Protein AF-A0A662ETP3-F1 (afdb_monomer_lite)

Foldseek 3Di:
DDDDDDPPDDPDDDDDDDDDDDDDPDPCPDPKDKDKDKDWDDDPFKIWIKIWIAMPVGTAKIKIWIWGDDDQWIKTKMWMAGVVVRWTAKMKMWIWGHDVQKIWIKIKMWGTQPPPVGIFIKIKIKIWGAPPNNPDIDIDIDIDGGD

Sequence (147 aa):
MLGGFALAAGPFSGSWEMEIGLSPQQTKPFSAFSSTLNAGFTLSFLTLTSSSDFIIDGWLWQEFGLCATIGFISFDGVMLFEPQSGSFLYTQGILTLDFNPFVVRWYAAMTGSDSPYGLNYGHVLDLYGEIGGGAFTFESQTFFGAD

Secondary structure (DSSP, 8-state):
------------------------SSSS--S--EEEEEEEEEETTEEEEEEEEEETTEEEEEEEEEEEEETTEEEEEEEEEETTTTEEEEEEEEEEEEETTEEEEEEEEEE-TTSTT-S-EEEEEEEEEEETTTTEEEEEEEEE---

Structure (mmCIF, N/CA/C/O backbone):
data_AF-A0A662ETP3-F1
#
_entry.id   AF-A0A662ETP3-F1
#
loop_
_atom_site.group_PDB
_atom_site.id
_atom_site.type_symbol
_atom_site.label_atom_id
_atom_site.label_alt_id
_atom_site.label_comp_id
_atom_site.label_asym_id
_atom_site.label_entity_id
_atom_site.label_seq_id
_atom_site.pdbx_PDB_ins_code
_atom_site.Cartn_x
_atom_site.Cartn_y
_atom_site.Cartn_z
_atom_site.occupancy
_atom_site.B_iso_or_equiv
_atom_site.auth_seq_id
_atom_site.auth_comp_id
_atom_site.auth_asym_id
_atom_site.auth_atom_id
_atom_site.pdbx_PDB_model_num
ATOM 1 N N . MET A 1 1 ? -26.053 23.374 10.949 1.00 33.56 1 MET A N 1
ATOM 2 C CA . MET A 1 1 ? -25.202 24.197 10.064 1.00 33.56 1 MET A CA 1
ATOM 3 C C . MET A 1 1 ? -24.547 23.227 9.089 1.00 33.56 1 MET A C 1
ATOM 5 O O . MET A 1 1 ? -23.716 22.439 9.512 1.00 33.56 1 MET A O 1
ATOM 9 N N . LEU A 1 2 ? -25.050 23.150 7.855 1.00 38.91 2 LEU A N 1
ATOM 10 C CA . LEU A 1 2 ? -24.555 22.238 6.817 1.00 38.91 2 LEU A CA 1
ATOM 11 C C . LEU A 1 2 ? -23.298 22.859 6.194 1.00 38.91 2 LEU A C 1
ATOM 13 O O . LEU A 1 2 ? -23.400 23.838 5.460 1.00 38.91 2 LEU A O 1
ATOM 17 N N . GLY A 1 3 ? -22.123 22.336 6.544 1.00 31.11 3 GLY A N 1
ATOM 18 C CA . GLY A 1 3 ? -20.853 22.719 5.931 1.00 31.11 3 GLY A CA 1
ATOM 19 C C . GLY A 1 3 ? -20.669 21.969 4.618 1.00 31.11 3 GLY A C 1
ATOM 20 O O . GLY A 1 3 ? -20.331 20.790 4.624 1.00 31.11 3 GLY A O 1
ATOM 21 N N . GLY A 1 4 ? -20.936 22.639 3.499 1.00 37.38 4 GLY A N 1
ATOM 22 C CA . GLY A 1 4 ? -20.613 22.125 2.174 1.00 37.38 4 GLY A CA 1
ATOM 23 C C . GLY A 1 4 ? -19.105 22.175 1.949 1.00 37.38 4 GLY A C 1
ATOM 24 O O . GLY A 1 4 ? -18.527 23.257 1.886 1.00 37.38 4 GLY A O 1
ATOM 25 N N . PHE A 1 5 ? -18.471 21.013 1.813 1.00 40.78 5 PHE A N 1
ATOM 26 C CA . PHE A 1 5 ? -17.108 20.920 1.306 1.00 40.78 5 PHE A CA 1
ATOM 27 C C . PHE A 1 5 ? -17.171 20.879 -0.218 1.00 40.78 5 PHE A C 1
ATOM 29 O O . PHE A 1 5 ? -17.489 19.855 -0.818 1.00 40.78 5 PHE A O 1
ATOM 36 N N . ALA A 1 6 ? -16.890 22.014 -0.852 1.00 43.31 6 ALA A N 1
ATOM 37 C CA . ALA A 1 6 ? -16.572 22.042 -2.268 1.00 43.31 6 ALA A CA 1
ATOM 38 C C . ALA A 1 6 ? -15.141 21.510 -2.436 1.00 43.31 6 ALA A C 1
ATOM 40 O O . ALA A 1 6 ? -14.173 22.256 -2.292 1.00 43.31 6 ALA A O 1
ATOM 41 N N . LEU A 1 7 ? -15.000 20.213 -2.717 1.00 46.12 7 LEU A N 1
ATOM 42 C CA . LEU A 1 7 ? -13.772 19.670 -3.293 1.00 46.12 7 LEU A CA 1
ATOM 43 C C . LEU A 1 7 ? -13.656 20.221 -4.718 1.00 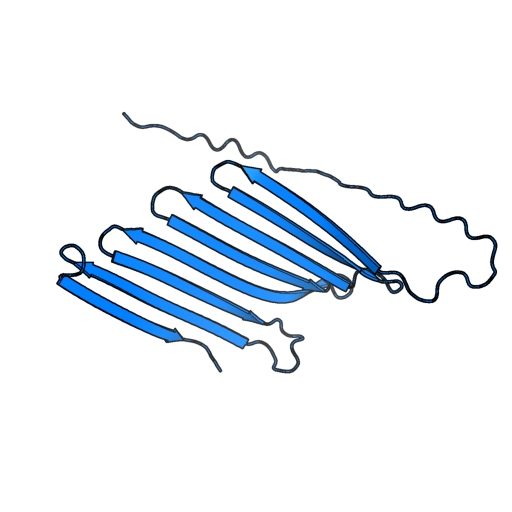46.12 7 LEU A C 1
ATOM 45 O O . LEU A 1 7 ? -14.143 19.633 -5.680 1.00 46.12 7 LEU A O 1
ATOM 49 N N . ALA A 1 8 ? -13.048 21.398 -4.846 1.00 48.25 8 ALA A N 1
ATOM 50 C CA . ALA A 1 8 ? -12.547 21.877 -6.121 1.00 48.25 8 ALA A CA 1
ATOM 51 C C . ALA A 1 8 ? -11.360 20.987 -6.518 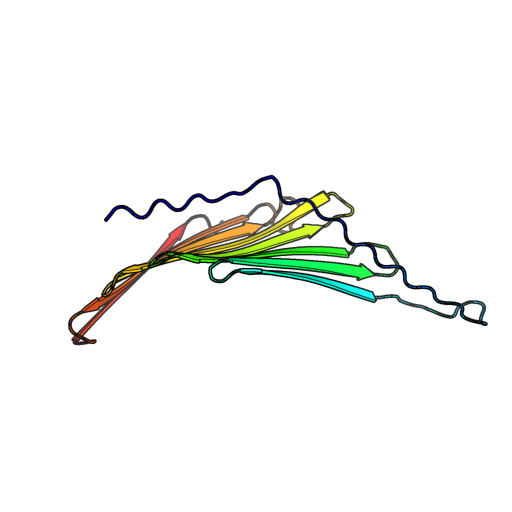1.00 48.25 8 ALA A C 1
ATOM 53 O O . ALA A 1 8 ? -10.225 21.248 -6.134 1.00 48.25 8 ALA A O 1
ATOM 54 N N . ALA A 1 9 ? -11.629 19.907 -7.246 1.00 47.97 9 ALA A N 1
ATOM 55 C CA . ALA A 1 9 ? -10.606 19.061 -7.844 1.00 47.97 9 ALA A CA 1
ATOM 56 C C . ALA A 1 9 ? -10.781 19.111 -9.363 1.00 47.97 9 ALA A C 1
ATOM 58 O O . ALA A 1 9 ? -11.446 18.270 -9.965 1.00 47.97 9 ALA A O 1
ATOM 59 N N . GLY A 1 10 ? -10.207 20.141 -9.990 1.00 51.50 10 GLY A N 1
ATOM 60 C CA . GLY A 1 10 ? -9.807 19.995 -11.389 1.00 51.50 10 GLY A CA 1
ATOM 61 C C . GLY A 1 10 ? -8.796 18.843 -11.501 1.00 51.50 10 GLY A C 1
ATOM 62 O O . GLY A 1 10 ? -8.181 18.489 -10.492 1.00 51.50 10 GLY A O 1
ATOM 63 N N . PRO A 1 11 ? -8.614 18.229 -12.682 1.00 47.84 11 PRO A N 1
ATOM 64 C CA . PRO A 1 11 ? -7.582 17.215 -12.853 1.00 47.84 11 PRO A CA 1
ATOM 65 C C . PRO A 1 11 ? -6.227 17.837 -12.498 1.00 47.84 11 PRO A C 1
ATOM 67 O O . PRO A 1 11 ? -5.777 18.782 -13.144 1.00 47.84 11 PRO A O 1
ATOM 70 N N . PHE A 1 12 ? -5.609 17.351 -11.423 1.00 54.19 12 PHE A N 1
ATOM 71 C CA . PHE A 1 12 ? -4.261 17.756 -11.056 1.00 54.19 12 PHE A CA 1
ATOM 72 C C . PHE A 1 12 ? -3.311 17.215 -12.125 1.00 54.19 12 PHE A C 1
ATOM 74 O O . PHE A 1 12 ? -3.231 16.008 -12.336 1.00 54.19 12 PHE A O 1
ATOM 81 N N . SER A 1 13 ? -2.612 18.110 -12.818 1.00 56.66 13 SER A N 1
ATOM 82 C CA . SER A 1 13 ? -1.570 17.762 -13.783 1.00 56.66 13 SER A CA 1
ATOM 83 C C . SER A 1 13 ? -0.253 18.390 -13.352 1.00 56.66 13 SER A C 1
ATOM 85 O O . SER A 1 13 ? -0.214 19.576 -13.023 1.00 56.66 13 SER A O 1
ATOM 87 N N . GLY A 1 14 ? 0.826 17.618 -13.401 1.00 53.31 14 GLY A N 1
ATOM 88 C CA . GLY A 1 14 ? 2.185 18.093 -13.177 1.00 53.31 14 GLY A CA 1
ATOM 89 C C . GLY A 1 14 ? 3.169 17.201 -13.922 1.00 53.31 14 GLY A C 1
ATOM 90 O O . GLY A 1 14 ? 2.888 16.029 -14.157 1.00 53.31 14 GLY A O 1
ATOM 91 N N . SER A 1 15 ? 4.307 17.764 -14.312 1.00 55.31 15 SER A N 1
ATOM 92 C CA . SER A 1 15 ? 5.432 17.023 -14.875 1.00 55.31 15 SER A CA 1
ATOM 93 C C . SER A 1 15 ? 6.657 17.272 -14.010 1.00 55.31 15 SER A C 1
ATOM 95 O O . SER A 1 15 ? 6.966 18.416 -13.679 1.00 55.31 15 SER A O 1
ATOM 97 N N . TRP A 1 16 ? 7.348 16.201 -13.657 1.00 54.16 16 TRP A N 1
ATOM 98 C CA . TRP A 1 16 ? 8.693 16.249 -13.103 1.00 54.16 16 TRP A CA 1
ATOM 99 C C . TRP A 1 16 ? 9.714 15.936 -14.197 1.00 54.16 16 TRP A C 1
ATOM 101 O O . TRP A 1 16 ? 9.446 15.162 -15.113 1.00 54.16 16 TRP A O 1
ATOM 111 N N . GLU A 1 17 ? 10.887 16.544 -14.116 1.00 51.22 17 GLU A N 1
ATOM 112 C CA . GLU A 1 17 ? 12.012 16.219 -14.986 1.00 51.22 17 GLU A CA 1
ATOM 113 C C . GLU A 1 17 ? 13.277 16.252 -14.132 1.00 51.22 17 GLU A C 1
ATOM 115 O O . GLU A 1 17 ? 13.445 17.139 -13.292 1.00 51.22 17 GLU A O 1
ATOM 120 N N . MET A 1 18 ? 14.138 15.252 -14.303 1.00 50.03 18 MET A N 1
ATOM 121 C CA . MET A 1 18 ? 15.421 15.162 -13.618 1.00 50.03 18 MET A CA 1
ATOM 122 C C . MET A 1 18 ? 16.485 14.801 -14.647 1.00 50.03 18 MET A C 1
ATOM 124 O O . MET A 1 18 ? 16.429 13.736 -15.257 1.00 50.03 18 MET A O 1
ATOM 128 N N . GLU A 1 19 ? 17.467 15.681 -14.817 1.00 58.84 19 GLU A N 1
ATOM 129 C CA . GLU A 1 19 ? 18.638 15.437 -15.654 1.00 58.84 19 GLU A CA 1
ATOM 130 C C . GLU A 1 19 ? 19.861 15.221 -14.755 1.00 58.84 19 GLU A C 1
ATOM 132 O O . GLU A 1 19 ? 20.174 16.049 -13.897 1.00 58.84 19 GLU A O 1
ATOM 137 N N . ILE A 1 20 ? 20.562 14.100 -14.943 1.00 58.56 20 ILE A N 1
ATOM 138 C CA . ILE A 1 20 ? 21.839 13.817 -14.278 1.00 58.56 20 ILE A CA 1
ATOM 139 C C . ILE A 1 20 ? 22.926 13.749 -15.352 1.00 58.56 20 ILE A C 1
ATOM 141 O O . ILE A 1 20 ? 23.032 12.769 -16.086 1.00 58.56 20 ILE A O 1
ATOM 145 N N . GLY A 1 21 ? 23.761 14.785 -15.427 1.00 58.38 21 GLY A N 1
ATOM 146 C CA . GLY A 1 21 ? 24.931 14.816 -16.304 1.00 58.38 21 GLY A CA 1
ATOM 147 C C . GLY A 1 21 ? 26.173 14.250 -15.613 1.00 58.38 21 GLY A C 1
ATOM 148 O O . GLY A 1 21 ? 26.667 14.830 -14.647 1.00 58.38 21 GLY A O 1
ATOM 149 N N . LEU A 1 22 ? 26.718 13.142 -16.122 1.00 60.66 22 LEU A N 1
ATOM 150 C CA . LEU A 1 22 ? 27.992 12.569 -15.672 1.00 60.66 22 LEU A CA 1
ATOM 151 C C . LEU A 1 22 ? 29.014 12.639 -16.816 1.00 60.66 22 LEU A C 1
ATOM 153 O O . LEU A 1 22 ? 28.765 12.115 -17.896 1.00 60.66 22 LEU A O 1
ATOM 157 N N . SER A 1 23 ? 30.182 13.251 -16.579 1.00 71.25 23 SER A N 1
ATOM 158 C CA . SER A 1 23 ? 31.262 13.381 -17.580 1.00 71.25 23 SER A CA 1
ATOM 159 C C . SER A 1 23 ? 32.566 12.700 -17.127 1.00 71.25 23 SER A C 1
ATOM 161 O O . SER A 1 23 ? 33.553 13.376 -16.812 1.00 71.25 23 SER A O 1
ATOM 163 N N . PRO A 1 24 ? 32.603 11.361 -17.064 1.00 64.19 24 PRO A N 1
ATOM 164 C CA . PRO A 1 24 ? 33.796 10.623 -16.667 1.00 64.19 24 PRO A CA 1
ATOM 165 C C . PRO A 1 24 ? 34.899 10.635 -17.741 1.00 64.19 24 PRO A C 1
ATOM 167 O O . PRO A 1 24 ? 34.644 10.473 -18.928 1.00 64.19 24 PRO A O 1
ATOM 170 N N . GLN A 1 25 ? 36.156 10.756 -17.305 1.00 80.12 25 GLN A N 1
ATOM 171 C CA . GLN A 1 25 ? 37.348 10.824 -18.172 1.00 80.12 25 GLN A CA 1
ATOM 172 C C . GLN A 1 25 ? 37.948 9.439 -18.519 1.00 80.12 25 GLN A C 1
ATOM 174 O O . GLN A 1 25 ? 39.088 9.348 -18.967 1.00 80.12 25 GLN A O 1
ATOM 179 N N . GLN A 1 26 ? 37.223 8.341 -18.272 1.00 77.50 26 GLN A N 1
ATOM 180 C CA . GLN A 1 26 ? 37.711 6.961 -18.427 1.00 77.50 26 GLN A CA 1
ATOM 181 C C . GLN A 1 26 ? 36.806 6.148 -19.362 1.00 77.50 26 GLN A C 1
ATOM 183 O O . GLN A 1 26 ? 35.611 6.405 -19.451 1.00 77.50 26 GLN A O 1
ATOM 188 N N . THR A 1 27 ? 37.362 5.124 -20.021 1.00 71.44 27 THR A N 1
ATOM 189 C CA . THR A 1 27 ? 36.682 4.327 -21.065 1.00 71.44 27 THR A CA 1
ATOM 190 C C . THR A 1 27 ? 35.585 3.386 -20.537 1.00 71.44 27 THR A C 1
ATOM 192 O O . THR A 1 27 ? 34.693 3.015 -21.294 1.00 71.44 27 THR A O 1
ATOM 195 N N . LYS A 1 28 ? 35.632 2.993 -19.253 1.00 66.25 28 LYS A N 1
ATOM 196 C CA . LYS A 1 28 ? 34.583 2.229 -18.538 1.00 66.25 28 LYS A CA 1
ATOM 197 C C . LYS A 1 28 ? 34.456 2.724 -17.090 1.00 66.25 28 LYS A C 1
ATOM 199 O O . LYS A 1 28 ? 34.979 2.095 -16.176 1.00 66.25 28 LYS A O 1
ATOM 204 N N . PRO A 1 29 ? 33.816 3.874 -16.875 1.00 71.75 29 PRO A N 1
ATOM 205 C CA . PRO A 1 29 ? 33.812 4.534 -15.574 1.00 71.75 29 PRO A CA 1
ATOM 206 C C . PRO A 1 29 ? 32.778 3.970 -14.598 1.00 71.75 29 PRO A C 1
ATOM 208 O O . PRO A 1 29 ? 32.902 4.184 -13.397 1.00 71.75 29 PRO A O 1
ATOM 211 N N . PHE A 1 30 ? 31.783 3.233 -15.096 1.00 72.31 30 PHE A N 1
ATOM 212 C CA . PHE A 1 30 ? 30.717 2.658 -14.285 1.00 72.31 30 PHE A CA 1
ATOM 213 C C . PHE A 1 30 ? 30.465 1.210 -14.696 1.00 72.31 30 PHE A C 1
ATOM 215 O O . PHE A 1 30 ? 30.412 0.889 -15.883 1.00 72.31 30 PHE A O 1
ATOM 222 N N . SER A 1 31 ? 30.307 0.339 -13.704 1.00 80.62 31 SER A N 1
ATOM 223 C CA . SER A 1 31 ? 29.848 -1.043 -13.876 1.00 80.62 31 SER A CA 1
ATOM 224 C C . SER A 1 31 ? 28.400 -1.241 -13.418 1.00 80.62 31 SER A C 1
ATOM 226 O O . SER A 1 31 ? 27.845 -2.309 -13.639 1.00 80.62 31 SER A O 1
ATOM 228 N N . ALA A 1 32 ? 27.811 -0.237 -12.761 1.00 78.00 32 ALA A N 1
ATOM 229 C CA . ALA A 1 32 ? 26.430 -0.224 -12.298 1.00 78.00 32 ALA A CA 1
ATOM 230 C C . ALA A 1 32 ? 25.944 1.225 -12.124 1.00 78.00 32 ALA A C 1
ATOM 232 O O . ALA A 1 32 ? 26.741 2.127 -11.861 1.00 78.00 32 ALA A O 1
ATOM 233 N N . PHE A 1 33 ? 24.634 1.421 -12.239 1.00 82.62 33 PHE A N 1
ATOM 234 C CA . PHE A 1 33 ? 23.917 2.649 -11.907 1.00 82.62 33 PHE A CA 1
ATOM 235 C C . PHE A 1 33 ? 22.660 2.249 -11.138 1.00 82.62 33 PHE A C 1
ATOM 237 O O . PHE A 1 33 ? 22.035 1.246 -11.480 1.00 82.62 33 PHE A O 1
ATOM 244 N N . SER A 1 34 ? 22.326 3.006 -10.099 1.00 86.00 34 SER A N 1
ATOM 245 C CA . SER A 1 34 ? 21.080 2.872 -9.354 1.00 86.00 34 SER A CA 1
ATOM 246 C C . SER A 1 34 ? 20.652 4.257 -8.879 1.00 86.00 34 SER A C 1
ATOM 248 O O . SER A 1 34 ? 21.487 5.046 -8.429 1.00 86.00 34 SER A O 1
ATOM 250 N N . SER A 1 35 ? 19.371 4.569 -9.025 1.00 85.50 35 SER A N 1
ATOM 251 C CA . SER A 1 35 ? 18.778 5.830 -8.597 1.00 85.50 35 SER A CA 1
ATOM 252 C C . SER A 1 35 ? 17.348 5.588 -8.141 1.00 85.50 35 SER A C 1
ATOM 254 O O . SER A 1 35 ? 16.624 4.838 -8.784 1.00 85.50 35 SER A O 1
ATOM 256 N N . THR A 1 36 ? 16.942 6.255 -7.066 1.00 89.31 36 THR A N 1
ATOM 257 C CA . THR A 1 36 ? 15.562 6.240 -6.580 1.00 89.31 36 THR A CA 1
ATOM 258 C C . THR A 1 36 ? 15.007 7.655 -6.646 1.00 89.31 36 THR A C 1
ATOM 260 O O . THR A 1 36 ? 15.585 8.585 -6.075 1.00 89.31 36 THR A O 1
ATOM 263 N N . LEU A 1 37 ? 13.874 7.820 -7.320 1.00 88.94 37 LEU A N 1
ATOM 264 C CA . LEU A 1 37 ? 13.105 9.057 -7.357 1.00 88.94 37 LEU A CA 1
ATOM 265 C C . LEU A 1 37 ? 11.876 8.915 -6.462 1.00 88.94 37 LEU A C 1
ATOM 267 O O . LEU A 1 37 ? 11.005 8.096 -6.733 1.00 88.94 37 LEU A O 1
ATOM 271 N N . ASN A 1 38 ? 11.785 9.761 -5.438 1.00 90.88 38 ASN A N 1
ATOM 272 C CA . ASN A 1 38 ? 10.625 9.844 -4.557 1.00 90.88 38 ASN A CA 1
ATOM 273 C C . ASN A 1 38 ? 9.883 11.164 -4.795 1.00 90.88 38 ASN A C 1
ATOM 275 O O . ASN A 1 38 ? 10.464 12.235 -4.613 1.00 90.88 38 ASN A O 1
ATOM 279 N N . ALA A 1 39 ? 8.596 11.100 -5.134 1.00 88.69 39 ALA A N 1
ATOM 280 C CA . ALA A 1 39 ? 7.678 12.227 -4.997 1.00 88.69 39 ALA A CA 1
ATOM 281 C C . ALA A 1 39 ? 6.645 11.945 -3.921 1.00 88.69 39 ALA A C 1
ATOM 283 O O . ALA A 1 39 ? 6.150 10.832 -3.766 1.00 88.69 39 ALA A O 1
ATOM 284 N N . GLY A 1 40 ? 6.282 13.002 -3.211 1.00 88.88 40 GLY A N 1
ATOM 285 C CA . GLY A 1 40 ? 5.210 12.984 -2.239 1.00 88.88 40 GLY A CA 1
ATOM 286 C C . GLY A 1 40 ? 4.371 14.238 -2.374 1.00 88.88 40 GLY A C 1
ATOM 287 O O . GLY A 1 40 ? 4.879 15.323 -2.661 1.00 88.88 40 GLY A O 1
ATOM 288 N N . PHE A 1 41 ? 3.081 14.082 -2.142 1.00 86.81 41 PHE A N 1
ATOM 289 C CA . PHE A 1 41 ? 2.146 15.173 -1.994 1.00 86.81 41 PHE A CA 1
ATOM 290 C C . PHE A 1 41 ? 1.342 14.941 -0.726 1.00 86.81 41 PHE A C 1
ATOM 292 O O . PHE A 1 41 ? 0.697 13.906 -0.578 1.00 86.81 41 PHE A O 1
ATOM 299 N N . THR A 1 42 ? 1.371 15.914 0.179 1.00 91.62 42 THR A N 1
ATOM 300 C CA . THR A 1 42 ? 0.664 15.826 1.454 1.00 91.62 42 THR A CA 1
ATOM 301 C C . THR A 1 42 ? -0.274 17.012 1.617 1.00 91.62 42 THR A C 1
ATOM 303 O O . THR A 1 42 ? 0.133 18.172 1.582 1.00 91.62 42 THR A O 1
ATOM 306 N N . LEU A 1 43 ? -1.540 16.694 1.850 1.00 90.69 43 LEU A N 1
ATOM 307 C CA . LEU A 1 43 ? -2.569 17.554 2.413 1.00 90.69 43 LEU A CA 1
ATOM 308 C C . LEU A 1 43 ? -2.936 17.030 3.801 1.00 90.69 43 LEU A C 1
ATOM 310 O O . LEU A 1 43 ? -2.639 15.893 4.151 1.00 90.69 43 LEU A O 1
ATOM 314 N N . SER A 1 44 ? -3.657 17.838 4.577 1.00 92.12 44 SER A N 1
ATOM 315 C CA . SER A 1 44 ? -4.023 17.496 5.959 1.00 92.12 44 SER A CA 1
ATOM 316 C C . SER A 1 44 ? -4.668 16.114 6.136 1.00 92.12 44 SER A C 1
ATOM 318 O O . SER A 1 44 ? -4.507 15.524 7.196 1.00 92.12 44 SER A O 1
ATOM 320 N N . PHE A 1 45 ? -5.427 15.632 5.148 1.00 91.06 45 PHE A N 1
ATOM 321 C CA . PHE A 1 45 ? -6.171 14.370 5.212 1.00 91.06 45 PHE A CA 1
ATOM 322 C C . PHE A 1 45 ? -5.698 13.328 4.189 1.00 91.06 45 PHE A C 1
ATOM 324 O O . PHE A 1 45 ? -6.292 12.257 4.120 1.00 91.06 45 PHE A O 1
ATOM 331 N N . LEU A 1 46 ? -4.705 13.652 3.354 1.00 93.56 46 LEU A N 1
ATOM 332 C CA . LEU A 1 46 ? -4.316 12.858 2.187 1.00 93.56 46 LEU A CA 1
ATOM 333 C C . LEU A 1 46 ? -2.809 12.958 1.954 1.00 93.56 46 LEU A C 1
ATOM 335 O O . LEU A 1 46 ? -2.294 14.047 1.729 1.00 93.56 46 LEU A O 1
ATOM 339 N N . THR A 1 47 ? -2.139 11.819 1.901 1.00 95.75 47 THR A N 1
ATOM 340 C CA . THR A 1 47 ? -0.768 11.667 1.428 1.00 95.75 47 THR A CA 1
ATOM 341 C C . THR A 1 47 ? -0.777 10.755 0.209 1.00 95.75 47 THR A C 1
ATOM 343 O O . THR A 1 47 ? -1.280 9.635 0.269 1.00 95.75 47 THR A O 1
ATOM 346 N N . LEU A 1 48 ? -0.211 11.238 -0.889 1.00 94.31 48 LEU A N 1
ATOM 347 C CA . LEU A 1 48 ? 0.106 10.456 -2.077 1.00 94.31 48 LEU A CA 1
ATOM 348 C C . LEU A 1 48 ? 1.623 10.359 -2.181 1.00 94.31 48 LEU A C 1
ATOM 350 O O . LEU A 1 48 ? 2.304 11.379 -2.070 1.00 94.31 48 LEU A O 1
ATOM 354 N N . THR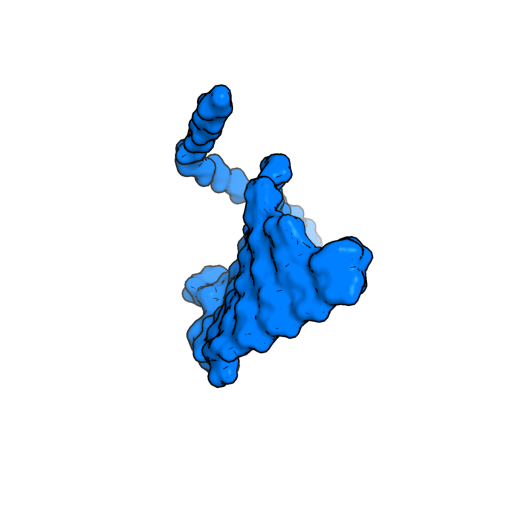 A 1 49 ? 2.154 9.169 -2.416 1.00 94.38 49 THR A N 1
ATOM 355 C CA . THR A 1 49 ? 3.582 8.967 -2.671 1.00 94.38 49 THR A CA 1
ATOM 356 C C . THR A 1 49 ? 3.786 8.223 -3.978 1.00 94.38 49 THR A C 1
ATOM 358 O O . THR A 1 49 ? 2.942 7.442 -4.413 1.00 94.38 49 THR A O 1
ATOM 361 N N . SER A 1 50 ? 4.920 8.476 -4.618 1.00 93.44 50 SER A N 1
ATOM 362 C CA . SER A 1 50 ? 5.435 7.642 -5.687 1.00 93.44 50 SER A CA 1
ATOM 363 C C . SER A 1 50 ? 6.933 7.458 -5.506 1.00 93.44 50 SER A C 1
ATOM 365 O O . SER A 1 50 ? 7.655 8.440 -5.342 1.00 93.44 50 SER A O 1
ATOM 367 N N . SER A 1 51 ? 7.381 6.209 -5.540 1.00 94.31 51 SER A N 1
ATOM 368 C CA . SER A 1 51 ? 8.794 5.839 -5.538 1.00 94.31 51 SER A CA 1
ATOM 369 C C . SER A 1 51 ? 9.106 5.098 -6.829 1.00 94.31 51 SER A C 1
ATOM 371 O O . SER A 1 51 ? 8.373 4.191 -7.214 1.00 94.31 51 SER A O 1
ATOM 373 N N . SER A 1 52 ? 10.149 5.516 -7.535 1.00 92.75 52 SER A N 1
ATOM 374 C CA . SER A 1 52 ? 10.597 4.908 -8.787 1.00 92.75 52 SER A CA 1
ATOM 375 C C . SER A 1 52 ? 12.067 4.541 -8.684 1.00 92.75 52 SER A C 1
ATOM 377 O O . SER A 1 52 ? 12.898 5.419 -8.453 1.00 92.75 52 SER A O 1
ATOM 379 N N . ASP A 1 53 ? 12.380 3.269 -8.905 1.00 91.00 53 ASP A N 1
ATOM 380 C CA . ASP A 1 53 ? 13.750 2.765 -8.904 1.00 91.00 53 ASP A CA 1
ATOM 381 C C . ASP A 1 53 ? 14.257 2.578 -10.331 1.00 91.00 53 ASP A C 1
ATOM 383 O O . ASP A 1 53 ? 13.647 1.892 -11.150 1.00 91.00 53 ASP A O 1
ATOM 387 N N . PHE A 1 54 ? 15.416 3.153 -10.619 1.00 87.88 54 PHE A N 1
ATOM 388 C CA . PHE A 1 54 ? 16.117 3.049 -11.889 1.00 87.88 54 PHE A CA 1
ATOM 389 C C . PHE A 1 54 ? 17.439 2.328 -11.678 1.00 87.88 54 PHE A C 1
ATOM 391 O O . PHE A 1 54 ? 18.165 2.597 -10.721 1.00 87.88 54 PHE A O 1
ATOM 398 N N . ILE A 1 55 ? 17.775 1.447 -12.607 1.00 88.12 55 ILE A N 1
ATOM 399 C CA . ILE A 1 55 ? 19.078 0.802 -12.720 1.00 88.12 55 ILE A CA 1
ATOM 400 C C . ILE A 1 55 ? 19.698 1.125 -14.081 1.00 88.12 55 ILE A C 1
ATOM 402 O O . ILE A 1 55 ? 19.090 1.803 -14.909 1.00 88.12 55 ILE A O 1
ATOM 406 N N . ILE A 1 56 ? 20.922 0.658 -14.328 1.00 82.69 56 ILE A N 1
ATOM 407 C CA . ILE A 1 56 ? 21.611 0.887 -15.611 1.00 82.69 56 ILE A CA 1
ATOM 408 C C . ILE A 1 56 ? 20.816 0.365 -16.820 1.00 82.69 56 ILE A C 1
ATOM 410 O O . ILE A 1 56 ? 20.894 0.947 -17.898 1.00 82.69 56 ILE A O 1
ATOM 414 N N . ASP A 1 57 ? 20.015 -0.682 -16.607 1.00 82.62 57 ASP A N 1
ATOM 415 C CA . ASP A 1 57 ? 19.167 -1.316 -17.619 1.00 82.62 57 ASP A CA 1
ATOM 416 C C . ASP A 1 57 ? 17.765 -0.676 -17.722 1.00 82.62 57 ASP A C 1
ATOM 418 O O . ASP A 1 57 ? 16.913 -1.153 -18.469 1.00 82.62 57 ASP A O 1
ATOM 422 N N . GLY A 1 58 ? 17.514 0.420 -16.994 1.00 83.56 58 GLY A N 1
ATOM 423 C CA . GLY A 1 58 ? 16.292 1.218 -17.091 1.00 83.56 58 GLY A CA 1
ATOM 424 C C . GLY A 1 58 ? 15.445 1.233 -15.820 1.00 83.56 58 GLY A C 1
ATOM 425 O O . GLY A 1 58 ? 15.940 1.054 -14.709 1.00 83.56 58 GLY A O 1
ATOM 426 N N . TRP A 1 59 ? 14.151 1.504 -15.987 1.00 86.69 59 TRP A N 1
ATOM 427 C CA . TRP A 1 59 ? 13.186 1.603 -14.889 1.00 86.69 59 TRP A CA 1
ATOM 428 C C . TRP A 1 59 ? 12.868 0.213 -14.341 1.00 86.69 59 TRP A C 1
ATOM 430 O O . TRP A 1 59 ? 12.369 -0.622 -15.084 1.00 86.69 59 TRP A O 1
ATOM 440 N N . LEU A 1 60 ? 13.191 -0.049 -13.078 1.00 90.12 60 LEU A N 1
ATOM 441 C CA . LEU A 1 60 ? 13.008 -1.354 -12.453 1.00 90.12 60 LEU A CA 1
ATOM 442 C C . LEU A 1 60 ? 11.573 -1.546 -11.947 1.00 90.12 60 LEU A C 1
ATOM 444 O O . LEU A 1 60 ? 10.911 -2.505 -12.323 1.00 90.12 60 LEU A O 1
ATOM 448 N N . TRP A 1 61 ? 11.087 -0.644 -11.094 1.00 92.12 61 TRP A N 1
ATOM 449 C CA . TRP A 1 61 ? 9.720 -0.685 -10.575 1.00 92.12 61 TRP A CA 1
ATOM 450 C C . TRP A 1 61 ? 9.234 0.709 -10.171 1.00 92.12 61 TRP A C 1
ATOM 452 O O . TRP A 1 61 ? 10.028 1.639 -9.983 1.00 92.12 61 TRP A O 1
ATOM 462 N N . GLN A 1 62 ? 7.914 0.853 -10.046 1.00 94.06 62 GLN A N 1
ATOM 463 C CA . GLN A 1 62 ? 7.267 2.044 -9.505 1.00 94.06 62 GLN A CA 1
ATOM 464 C C . GLN A 1 62 ? 6.229 1.660 -8.454 1.00 94.06 62 GLN A C 1
ATOM 466 O O . GLN A 1 62 ? 5.304 0.900 -8.736 1.00 94.06 62 GLN A O 1
ATOM 471 N N . GLU A 1 63 ? 6.370 2.217 -7.257 1.00 96.31 6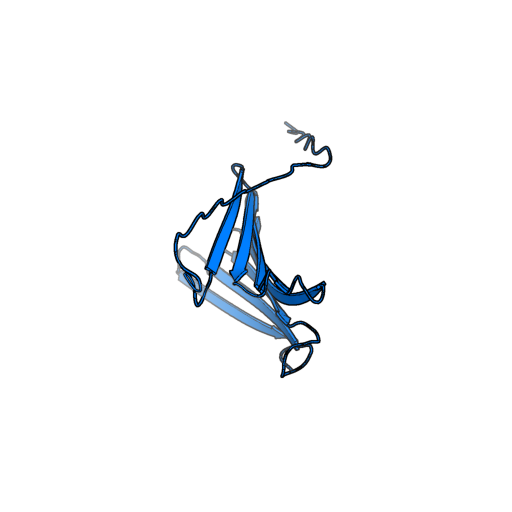3 GLU A N 1
ATOM 472 C CA . GLU A 1 63 ? 5.382 2.128 -6.190 1.00 96.31 63 GLU A CA 1
ATOM 473 C C . GLU A 1 63 ? 4.569 3.421 -6.123 1.00 96.31 63 GLU A C 1
ATOM 475 O O . GLU A 1 63 ? 5.108 4.523 -6.264 1.00 96.31 63 GLU A O 1
ATOM 480 N N . PHE A 1 64 ? 3.271 3.279 -5.885 1.00 95.75 64 PHE A N 1
ATOM 481 C CA . PHE A 1 64 ? 2.358 4.349 -5.522 1.00 95.75 64 PHE A CA 1
ATOM 482 C C . PHE A 1 64 ? 1.786 4.061 -4.142 1.00 95.75 64 PHE A C 1
ATOM 484 O O . PHE A 1 64 ? 1.222 2.990 -3.926 1.00 95.75 64 PHE A O 1
ATOM 491 N N . GLY A 1 65 ? 1.896 5.021 -3.230 1.00 97.12 65 GLY A N 1
ATOM 492 C CA . GLY A 1 65 ? 1.279 4.963 -1.911 1.00 97.12 65 GLY A CA 1
ATOM 493 C C . GLY A 1 65 ? 0.128 5.954 -1.790 1.00 97.12 65 GLY A C 1
ATOM 494 O O . GLY A 1 65 ? 0.173 7.065 -2.325 1.00 97.12 65 GLY A O 1
ATOM 495 N N . LEU A 1 66 ? -0.907 5.548 -1.065 1.00 97.06 66 LEU A N 1
ATOM 496 C CA . LEU A 1 66 ? -2.057 6.367 -0.713 1.00 97.06 66 LEU A CA 1
ATOM 497 C C . LEU A 1 66 ? -2.352 6.173 0.772 1.00 97.06 66 LEU A C 1
ATOM 499 O O . LEU A 1 66 ? -2.716 5.084 1.199 1.00 97.06 66 LEU A O 1
ATOM 503 N N . CYS A 1 67 ? -2.273 7.255 1.536 1.00 97.88 67 CYS A N 1
ATOM 504 C CA . CYS A 1 67 ? -2.753 7.302 2.909 1.00 97.88 67 CYS A CA 1
ATOM 505 C C . CYS A 1 67 ? -3.783 8.425 3.022 1.00 97.88 67 CYS A C 1
ATOM 507 O O . CYS A 1 67 ? -3.504 9.564 2.651 1.00 97.88 67 CYS A O 1
ATOM 509 N N . ALA A 1 68 ? -4.983 8.131 3.506 1.00 97.31 68 ALA A N 1
ATOM 510 C CA . ALA A 1 68 ? -6.041 9.116 3.674 1.00 97.31 68 ALA A CA 1
ATOM 511 C C . ALA A 1 68 ? -6.762 8.920 5.007 1.00 97.31 68 ALA A C 1
ATOM 513 O O . ALA A 1 68 ? -6.969 7.795 5.450 1.00 97.31 68 ALA A O 1
ATOM 514 N N . THR A 1 69 ? -7.159 10.003 5.670 1.00 97.19 69 THR A N 1
ATOM 515 C CA . THR A 1 69 ? -7.914 9.946 6.932 1.00 97.19 69 THR A CA 1
ATOM 516 C C . THR A 1 69 ? -8.924 11.081 7.005 1.00 97.19 69 THR A C 1
ATOM 518 O O . THR A 1 69 ? -8.553 12.252 7.004 1.00 97.19 69 THR A O 1
ATOM 521 N N . ILE A 1 70 ? -10.210 10.741 7.096 1.00 94.69 70 ILE A N 1
ATOM 522 C CA . ILE A 1 70 ? -11.320 11.690 7.215 1.00 94.69 70 ILE A CA 1
ATOM 523 C C . ILE A 1 70 ? -12.265 11.213 8.321 1.00 94.69 70 ILE A C 1
ATOM 525 O O . ILE A 1 70 ? -13.017 10.251 8.158 1.00 94.69 70 ILE A O 1
ATOM 529 N N . GLY A 1 71 ? -12.268 11.928 9.447 1.00 94.00 71 GLY A N 1
ATOM 530 C CA . GLY A 1 71 ? -13.111 11.585 10.593 1.00 94.00 71 GLY A CA 1
ATOM 531 C C . GLY A 1 71 ? -12.748 10.213 11.162 1.00 94.00 71 GLY A C 1
ATOM 532 O O . GLY A 1 71 ? -11.602 9.993 11.531 1.00 94.00 71 GLY A O 1
ATOM 533 N N . PHE A 1 72 ? -13.727 9.310 11.225 1.00 94.88 72 PHE A N 1
ATOM 534 C CA . PHE A 1 72 ? -13.545 7.928 11.686 1.00 94.88 72 PHE A CA 1
ATOM 535 C C . PHE A 1 72 ? -13.045 6.973 10.589 1.00 94.88 72 PHE A C 1
ATOM 537 O O . PHE A 1 72 ? -12.866 5.792 10.856 1.00 94.88 72 PHE A O 1
ATOM 544 N N . ILE A 1 73 ? -12.878 7.441 9.348 1.00 96.88 73 ILE A N 1
ATOM 545 C CA . ILE A 1 73 ? -12.481 6.609 8.207 1.00 96.88 73 ILE A CA 1
ATOM 546 C C . ILE A 1 73 ? -11.014 6.875 7.893 1.00 96.88 73 ILE A C 1
ATOM 548 O O . ILE A 1 73 ? -10.635 8.027 7.675 1.00 96.88 73 ILE A O 1
ATOM 552 N N . SER A 1 74 ? -10.205 5.828 7.784 1.00 98.00 74 SER A N 1
ATOM 553 C CA . SER A 1 74 ? -8.858 5.919 7.227 1.00 98.00 74 SER A CA 1
ATOM 554 C C . SER A 1 74 ? -8.578 4.801 6.235 1.00 98.00 74 SER A C 1
ATOM 556 O O . SER A 1 74 ? -9.156 3.720 6.303 1.00 98.00 74 SER A O 1
ATOM 558 N N . PHE A 1 75 ? -7.707 5.083 5.277 1.00 98.38 75 PHE A N 1
ATOM 559 C CA . PHE A 1 75 ? -7.219 4.125 4.302 1.00 98.38 75 PHE A CA 1
ATOM 560 C C . PHE A 1 75 ? -5.708 4.267 4.184 1.00 98.38 75 PHE A C 1
ATOM 562 O O . PHE A 1 75 ? -5.208 5.386 4.075 1.00 98.38 75 PHE A O 1
ATOM 569 N N . ASP A 1 76 ? -5.005 3.145 4.171 1.00 98.38 76 ASP A N 1
ATOM 570 C CA . ASP A 1 76 ? -3.583 3.068 3.856 1.00 98.38 76 ASP A CA 1
ATOM 571 C C . ASP A 1 76 ? -3.388 1.964 2.822 1.00 98.38 76 ASP A C 1
ATOM 573 O O . ASP A 1 76 ? -3.909 0.862 2.997 1.00 98.38 76 ASP A O 1
ATOM 577 N N . GLY A 1 77 ? -2.704 2.255 1.723 1.00 98.12 77 GLY A N 1
ATOM 578 C CA . GLY A 1 77 ? -2.469 1.269 0.686 1.00 98.12 77 GLY A CA 1
ATOM 579 C C . GLY A 1 77 ? -1.317 1.620 -0.233 1.00 98.12 77 GLY A C 1
ATOM 580 O O . GLY A 1 77 ? -0.914 2.776 -0.367 1.00 98.12 77 GLY A O 1
ATOM 581 N N . VAL A 1 78 ? -0.812 0.584 -0.891 1.00 97.81 78 VAL A N 1
ATOM 582 C CA . VAL A 1 78 ? 0.293 0.655 -1.842 1.00 97.81 78 VAL A CA 1
ATOM 583 C C . VAL A 1 78 ? -0.013 -0.167 -3.085 1.00 97.81 78 VAL A C 1
ATOM 585 O O . VAL A 1 78 ? -0.752 -1.156 -3.045 1.00 97.81 78 VAL A O 1
ATOM 588 N N . MET A 1 79 ? 0.575 0.233 -4.203 1.00 96.44 79 MET A N 1
ATOM 589 C CA . MET A 1 79 ? 0.483 -0.453 -5.484 1.00 96.44 79 MET A CA 1
ATOM 590 C C . MET A 1 79 ? 1.840 -0.414 -6.180 1.00 96.44 79 MET A C 1
ATOM 592 O O . MET A 1 79 ? 2.450 0.645 -6.265 1.00 96.44 79 MET A O 1
ATOM 596 N N . LEU A 1 80 ? 2.289 -1.553 -6.694 1.00 95.38 80 LEU A N 1
ATOM 597 C CA . LEU A 1 80 ? 3.588 -1.746 -7.326 1.00 95.38 80 LEU A CA 1
ATOM 598 C C . LEU A 1 80 ? 3.414 -2.177 -8.786 1.00 95.38 80 LEU A C 1
ATOM 600 O O . LEU A 1 80 ? 2.646 -3.097 -9.087 1.00 95.38 80 LEU A O 1
ATOM 604 N N . PHE A 1 81 ? 4.173 -1.542 -9.675 1.00 93.12 81 PHE A N 1
ATOM 605 C CA . PHE A 1 81 ? 4.225 -1.826 -11.107 1.00 93.12 81 PHE A CA 1
ATOM 606 C C . PHE A 1 81 ? 5.651 -2.098 -11.579 1.00 93.12 81 PHE A C 1
ATOM 608 O O . PHE A 1 81 ? 6.609 -1.575 -11.009 1.00 93.12 81 PHE A O 1
ATOM 615 N N . GLU A 1 82 ? 5.760 -2.851 -12.672 1.00 90.44 82 GLU A N 1
ATOM 616 C CA . GLU A 1 82 ? 6.967 -3.015 -13.482 1.00 90.44 82 GLU A CA 1
ATOM 617 C C . GLU A 1 82 ? 6.790 -2.231 -14.795 1.00 90.44 82 GLU A C 1
ATOM 619 O O . GLU A 1 82 ? 6.055 -2.658 -15.687 1.00 90.44 82 GLU A O 1
ATOM 624 N N . PRO A 1 83 ? 7.378 -1.029 -14.913 1.00 86.69 83 PRO A N 1
ATOM 625 C CA . PRO A 1 83 ? 7.036 -0.117 -16.000 1.00 86.69 83 PRO A CA 1
ATOM 626 C C . PRO A 1 83 ? 7.540 -0.526 -17.384 1.00 86.69 83 PRO A C 1
ATOM 628 O O . PRO A 1 83 ? 7.027 0.007 -18.367 1.00 86.69 83 PRO A O 1
ATOM 631 N N . GLN A 1 84 ? 8.524 -1.428 -17.502 1.00 83.88 84 GLN A N 1
ATOM 632 C CA . GLN A 1 84 ? 9.039 -1.821 -18.820 1.00 83.88 84 GLN A CA 1
ATOM 633 C C . GLN A 1 84 ? 8.070 -2.763 -19.534 1.00 83.88 84 GLN A C 1
ATOM 635 O O . GLN A 1 84 ? 7.864 -2.625 -20.741 1.00 83.88 84 GLN A O 1
ATOM 640 N N . SER A 1 85 ? 7.442 -3.681 -18.799 1.00 85.81 85 SER A N 1
ATOM 641 C CA . SER A 1 85 ? 6.328 -4.496 -19.301 1.00 85.81 85 SER A CA 1
ATOM 642 C C . SER A 1 85 ? 4.972 -3.795 -19.198 1.00 85.81 85 SER A C 1
ATOM 644 O O . SER A 1 85 ? 4.031 -4.172 -19.898 1.00 85.81 85 SER A O 1
ATOM 646 N N . GLY A 1 86 ? 4.860 -2.769 -18.348 1.00 85.06 86 GLY A N 1
ATOM 647 C CA . GLY A 1 86 ? 3.579 -2.159 -17.995 1.00 85.06 86 GLY A CA 1
ATOM 648 C C . GLY A 1 86 ? 2.726 -3.062 -17.098 1.00 85.06 86 GLY A C 1
ATOM 649 O O . GLY A 1 86 ? 1.508 -2.881 -17.029 1.00 85.06 86 GLY A O 1
ATOM 650 N N . SER A 1 87 ? 3.344 -4.036 -16.426 1.00 88.56 87 SER A N 1
ATOM 651 C CA . SER A 1 87 ? 2.642 -5.021 -15.612 1.00 88.56 87 SER A CA 1
ATOM 652 C C . SER A 1 87 ? 2.392 -4.534 -14.190 1.00 88.56 87 SER A C 1
ATOM 654 O O . SER A 1 87 ? 3.264 -3.998 -13.503 1.00 88.56 87 SER A O 1
ATOM 656 N N . PHE A 1 88 ? 1.176 -4.782 -13.716 1.00 92.25 88 PHE A N 1
ATOM 657 C CA . PHE A 1 88 ? 0.848 -4.728 -12.297 1.00 92.25 88 PHE A CA 1
ATOM 658 C C . PHE A 1 88 ? 1.540 -5.889 -11.572 1.00 92.25 88 PHE A C 1
ATOM 660 O O . PHE A 1 88 ? 1.406 -7.038 -11.993 1.00 92.25 88 PHE A O 1
ATOM 667 N N . LEU A 1 89 ? 2.249 -5.600 -10.478 1.00 93.12 89 LEU A N 1
ATOM 668 C CA . LEU A 1 89 ? 2.956 -6.613 -9.692 1.00 93.12 89 LEU A CA 1
ATOM 669 C C . LEU A 1 89 ? 2.221 -6.970 -8.405 1.00 93.12 89 LEU A C 1
ATOM 671 O O . LEU A 1 89 ? 2.114 -8.148 -8.061 1.00 93.12 89 LEU A O 1
ATOM 675 N N . TYR A 1 90 ? 1.762 -5.962 -7.664 1.00 94.56 90 TYR A N 1
ATOM 676 C CA . TYR A 1 90 ? 1.240 -6.161 -6.317 1.00 94.56 90 TYR A CA 1
ATOM 677 C C . TYR A 1 90 ? 0.452 -4.949 -5.817 1.00 94.56 90 TYR A C 1
ATOM 679 O O . TYR A 1 90 ? 0.788 -3.808 -6.125 1.00 94.56 90 TYR A O 1
ATOM 687 N N . THR A 1 91 ? -0.571 -5.176 -5.000 1.00 96.88 91 THR A N 1
ATOM 688 C CA . THR A 1 91 ? -1.201 -4.131 -4.190 1.00 96.88 91 THR A CA 1
ATOM 689 C C . THR A 1 91 ? -1.608 -4.687 -2.839 1.00 96.88 91 THR A C 1
ATOM 691 O O . THR A 1 91 ? -1.949 -5.865 -2.715 1.00 96.88 91 THR A O 1
ATOM 694 N N . GLN A 1 92 ? -1.621 -3.818 -1.838 1.00 97.62 92 GLN A N 1
ATOM 695 C CA . GLN A 1 92 ? -2.336 -4.059 -0.598 1.00 97.62 92 GLN A CA 1
ATOM 696 C C . GLN A 1 92 ? -2.951 -2.768 -0.085 1.00 97.62 92 GLN A C 1
ATOM 698 O O . GLN A 1 92 ? -2.478 -1.674 -0.391 1.00 97.62 92 GLN A O 1
ATOM 703 N N . GLY A 1 93 ? -3.968 -2.902 0.750 1.00 98.25 93 GLY A N 1
ATOM 704 C CA . GLY A 1 93 ? -4.492 -1.784 1.503 1.00 98.25 93 GLY A CA 1
ATOM 705 C C . GLY A 1 93 ? -5.352 -2.222 2.672 1.00 98.25 93 GLY A C 1
ATOM 706 O O . GLY A 1 93 ? -5.843 -3.349 2.728 1.00 98.25 93 GLY A O 1
ATOM 707 N N . ILE A 1 94 ? -5.530 -1.300 3.605 1.00 98.50 94 ILE A N 1
ATOM 708 C CA . ILE A 1 94 ? -6.371 -1.446 4.777 1.00 98.50 94 ILE A CA 1
ATOM 709 C C . ILE A 1 94 ? -7.305 -0.248 4.885 1.00 98.50 94 ILE A C 1
ATOM 711 O O . ILE A 1 94 ? -6.874 0.896 5.008 1.00 98.50 94 ILE A O 1
ATOM 715 N N . LEU A 1 95 ? -8.605 -0.523 4.849 1.00 98.56 95 LEU A N 1
ATOM 716 C CA . LEU A 1 95 ? -9.642 0.427 5.226 1.00 98.56 95 LEU A CA 1
ATOM 717 C C . LEU A 1 95 ? -9.940 0.241 6.712 1.00 98.56 95 LEU A C 1
ATOM 719 O O . LEU A 1 95 ? -10.271 -0.863 7.133 1.00 98.56 95 LEU A O 1
ATOM 723 N N . THR A 1 96 ? -9.873 1.311 7.493 1.00 98.56 96 THR A N 1
ATOM 724 C CA . THR A 1 96 ? -10.234 1.315 8.912 1.00 98.56 96 THR A CA 1
ATOM 725 C C . THR A 1 96 ? -11.417 2.246 9.145 1.00 98.56 96 THR A C 1
ATOM 727 O O . THR A 1 96 ? -11.441 3.378 8.664 1.00 98.56 96 THR A O 1
ATOM 730 N N . LEU A 1 97 ? -12.401 1.762 9.899 1.00 98.12 97 LEU A N 1
ATOM 731 C CA . LEU A 1 97 ? -13.505 2.539 10.440 1.00 98.12 97 LEU A CA 1
ATOM 732 C C . LEU A 1 97 ? -13.422 2.489 11.971 1.00 98.12 97 LEU A C 1
ATOM 734 O O . LEU A 1 97 ? -13.677 1.444 12.568 1.00 98.12 97 LEU A O 1
ATOM 738 N N . ASP A 1 98 ? -13.050 3.601 12.594 1.00 96.19 98 ASP A N 1
ATOM 739 C CA . ASP A 1 98 ? -12.850 3.728 14.040 1.00 9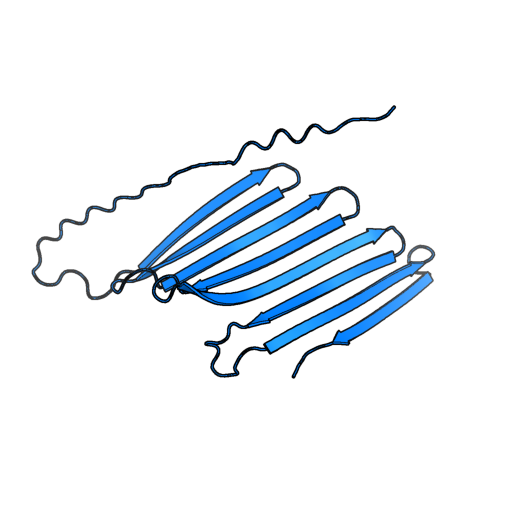6.19 98 ASP A CA 1
ATOM 740 C C . ASP A 1 98 ? -14.038 4.445 14.700 1.00 96.19 98 ASP A C 1
ATOM 742 O O . ASP A 1 98 ? -14.126 5.676 14.745 1.00 96.19 98 ASP A O 1
ATOM 746 N N . PHE A 1 99 ? -14.987 3.659 15.200 1.00 90.12 99 PHE A N 1
ATOM 747 C CA . PHE A 1 99 ? -16.165 4.144 15.905 1.00 90.12 99 PHE A CA 1
ATOM 748 C C . PHE A 1 99 ? -16.125 3.699 17.361 1.00 90.12 99 PHE A C 1
ATOM 750 O O . PHE A 1 99 ? -16.711 2.672 17.683 1.00 90.12 99 PHE A O 1
ATOM 757 N N . ASN A 1 100 ? -15.521 4.471 18.265 1.00 86.75 100 ASN A N 1
ATOM 758 C CA . ASN A 1 100 ? -15.513 4.148 19.699 1.00 86.75 100 ASN A CA 1
ATOM 759 C C . ASN A 1 100 ? -16.883 3.603 20.195 1.00 86.75 100 ASN A C 1
ATOM 761 O O . ASN A 1 100 ? -17.887 4.317 20.068 1.00 86.75 100 ASN A O 1
ATOM 765 N N . PRO A 1 101 ? -16.968 2.377 20.756 1.00 91.31 101 PRO A N 1
ATOM 766 C CA . PRO A 1 101 ? -15.878 1.479 21.184 1.00 91.31 101 PRO A CA 1
ATOM 767 C C . PRO A 1 101 ? -15.386 0.426 20.170 1.00 91.31 101 PRO A C 1
ATOM 769 O O . PRO A 1 101 ? -14.629 -0.466 20.545 1.00 91.31 101 PRO A O 1
ATOM 772 N N . PHE A 1 102 ? -15.844 0.462 18.925 1.00 94.62 102 PHE A N 1
ATOM 773 C CA . PHE A 1 102 ? -15.591 -0.536 17.889 1.00 94.62 102 PHE A CA 1
ATOM 774 C C . PHE A 1 102 ? -14.621 -0.042 16.814 1.00 94.62 102 PHE A C 1
ATOM 776 O O . PHE A 1 102 ? -14.681 1.105 16.379 1.00 94.62 102 PHE A O 1
ATOM 783 N N . VAL A 1 103 ? -13.794 -0.946 16.299 1.00 97.19 103 VAL A N 1
ATOM 784 C CA . VAL A 1 103 ? -12.959 -0.701 15.122 1.00 97.19 103 VAL A CA 1
ATOM 785 C C . VAL A 1 103 ? -13.212 -1.805 14.107 1.00 97.19 103 VAL A C 1
ATOM 787 O O . VAL A 1 103 ? -13.135 -2.986 14.436 1.00 97.19 103 VAL A O 1
ATOM 790 N N . VAL A 1 104 ? -13.516 -1.419 12.870 1.00 98.00 104 VAL A N 1
ATOM 791 C CA . VAL A 1 104 ? -13.641 -2.340 11.736 1.00 98.00 104 VAL A CA 1
ATOM 792 C C . VAL A 1 104 ? -12.461 -2.110 10.810 1.00 98.00 104 VAL A C 1
ATOM 794 O O . VAL A 1 104 ? -12.244 -0.982 10.370 1.00 98.00 104 VAL A O 1
ATOM 797 N N . ARG A 1 105 ? -11.717 -3.163 10.485 1.00 98.25 105 ARG A N 1
ATOM 798 C CA . ARG A 1 105 ? -10.616 -3.117 9.525 1.00 98.25 105 ARG A CA 1
ATOM 799 C C . ARG A 1 105 ? -10.879 -4.096 8.399 1.00 98.25 105 ARG A C 1
ATOM 801 O O . ARG A 1 105 ? -11.174 -5.263 8.633 1.00 98.25 105 ARG A O 1
ATOM 808 N N . TRP A 1 106 ? -10.752 -3.627 7.169 1.00 98.06 106 TRP A N 1
ATOM 809 C CA . TRP A 1 106 ? -10.781 -4.474 5.991 1.00 98.06 106 TRP A CA 1
ATOM 810 C C . TRP A 1 106 ? -9.447 -4.367 5.271 1.00 98.06 106 TRP A C 1
ATOM 812 O O . TRP A 1 106 ? -9.152 -3.355 4.638 1.00 98.06 106 TRP A O 1
ATOM 822 N N . TYR A 1 107 ? -8.642 -5.415 5.401 1.00 97.81 107 TYR A N 1
ATOM 823 C CA . TYR A 1 107 ? -7.409 -5.593 4.655 1.00 97.81 107 TYR A CA 1
ATOM 824 C C . TYR A 1 107 ? -7.692 -6.348 3.358 1.00 97.81 107 TYR A C 1
ATOM 826 O O . TYR A 1 107 ? -8.461 -7.315 3.346 1.00 97.81 107 TYR A O 1
ATOM 834 N N . ALA A 1 108 ? -7.049 -5.926 2.278 1.00 97.12 108 ALA A N 1
ATOM 835 C CA . ALA A 1 108 ? -7.044 -6.616 1.001 1.00 97.12 108 ALA A CA 1
ATOM 836 C C . ALA A 1 108 ? -5.636 -6.581 0.405 1.00 97.12 108 ALA A C 1
ATOM 838 O O . ALA A 1 108 ? -4.952 -5.564 0.497 1.00 97.12 108 ALA A O 1
ATOM 839 N N . ALA A 1 109 ? -5.229 -7.666 -0.243 1.00 96.44 109 ALA A N 1
ATOM 840 C CA . ALA A 1 109 ? -3.995 -7.732 -1.011 1.00 96.44 109 ALA A CA 1
ATOM 841 C C . ALA A 1 109 ? -4.189 -8.565 -2.274 1.00 96.44 109 ALA A C 1
ATOM 843 O O . ALA A 1 109 ? -5.055 -9.438 -2.318 1.00 96.44 109 ALA A O 1
ATOM 844 N N . MET A 1 110 ? -3.389 -8.290 -3.299 1.00 94.94 110 MET A N 1
ATOM 845 C CA . MET A 1 110 ? -3.426 -9.007 -4.568 1.00 94.94 110 MET A CA 1
ATOM 846 C C . MET A 1 110 ? -2.059 -8.975 -5.254 1.00 94.94 110 MET A C 1
ATOM 848 O O . MET A 1 110 ? -1.389 -7.942 -5.259 1.00 94.94 110 MET A O 1
ATOM 852 N N . THR A 1 111 ? -1.667 -10.088 -5.871 1.00 94.88 111 THR A N 1
ATOM 853 C CA . THR A 1 111 ? -0.510 -10.188 -6.768 1.00 94.88 111 THR A CA 1
ATOM 854 C C . THR A 1 111 ? -0.932 -10.093 -8.231 1.00 94.88 111 THR A C 1
ATOM 856 O O . THR A 1 111 ? -2.053 -10.436 -8.614 1.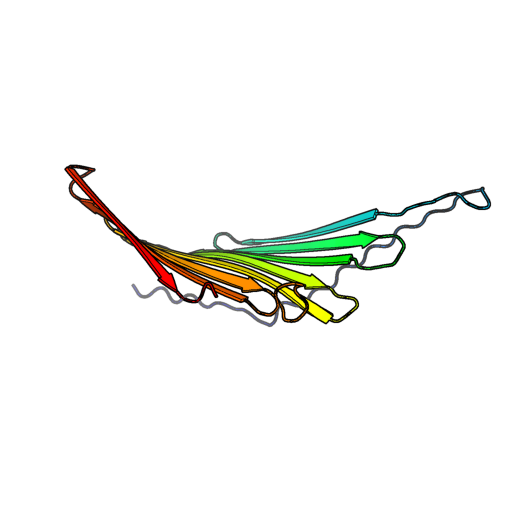00 94.88 111 THR A O 1
ATOM 859 N N . GLY A 1 112 ? -0.015 -9.627 -9.070 1.00 90.88 112 GLY A N 1
ATOM 860 C CA . GLY A 1 112 ? -0.180 -9.596 -10.515 1.00 90.88 112 GLY A CA 1
ATOM 861 C C . GLY A 1 112 ? -0.126 -10.974 -11.163 1.00 90.88 112 GLY A C 1
ATOM 862 O O . GLY A 1 112 ? 0.328 -11.952 -10.566 1.00 90.88 112 GLY A O 1
ATOM 863 N N . SER A 1 113 ? -0.564 -11.035 -12.423 1.00 86.56 113 SER A N 1
ATOM 864 C CA . SER A 1 113 ? -0.554 -12.257 -13.240 1.00 86.56 113 SER A CA 1
ATOM 865 C C . SER A 1 113 ? 0.843 -12.825 -13.465 1.00 86.56 113 SER A C 1
ATOM 867 O O . SER A 1 113 ? 0.983 -14.031 -13.642 1.00 86.56 113 SER A O 1
ATOM 869 N N . ASP A 1 114 ? 1.856 -11.961 -13.428 1.00 83.88 114 ASP A N 1
ATOM 870 C CA . ASP A 1 114 ? 3.246 -12.313 -13.728 1.00 83.88 114 ASP A CA 1
ATOM 871 C C . ASP A 1 114 ? 4.004 -12.808 -12.484 1.00 83.88 114 ASP A C 1
ATOM 873 O O . ASP A 1 114 ? 5.190 -13.134 -12.546 1.00 83.88 114 ASP A O 1
ATOM 877 N N . SER A 1 115 ? 3.317 -12.892 -11.339 1.00 84.00 115 SER A N 1
ATOM 878 C CA . SER A 1 115 ? 3.829 -13.541 -10.135 1.00 84.00 115 SER A CA 1
ATOM 879 C C . SER A 1 115 ? 4.213 -15.002 -10.429 1.00 84.00 115 SER A C 1
ATOM 881 O O . SER A 1 115 ? 3.442 -15.713 -11.079 1.00 84.00 115 SER A O 1
ATOM 883 N N . PRO A 1 116 ? 5.333 -15.518 -9.882 1.00 83.25 116 PRO A N 1
ATOM 884 C CA . PRO A 1 116 ? 5.702 -16.935 -9.994 1.00 83.25 116 PRO A CA 1
ATOM 885 C C . PRO A 1 116 ? 4.633 -17.901 -9.464 1.00 83.25 116 PRO A C 1
ATOM 887 O O . PRO A 1 116 ? 4.626 -19.076 -9.824 1.00 83.25 116 PRO A O 1
ATOM 890 N N . TYR A 1 117 ? 3.745 -17.403 -8.602 1.00 83.69 117 TYR A N 1
ATOM 891 C CA . TYR A 1 117 ? 2.639 -18.146 -8.000 1.00 83.69 117 TYR A CA 1
ATOM 892 C C . TYR A 1 117 ? 1.289 -17.846 -8.671 1.00 83.69 117 TYR A C 1
ATOM 894 O O . TYR A 1 117 ? 0.254 -18.299 -8.197 1.00 83.69 117 TYR A O 1
ATOM 902 N N . GLY A 1 118 ? 1.296 -17.087 -9.770 1.00 84.81 118 GLY A N 1
ATOM 903 C CA . GLY A 1 118 ? 0.099 -16.607 -10.445 1.00 84.81 118 GLY A CA 1
ATOM 904 C C . GLY A 1 118 ? -0.624 -15.491 -9.689 1.00 84.81 118 GLY A C 1
ATOM 905 O O . GLY A 1 118 ? -0.148 -14.947 -8.684 1.00 84.81 118 GLY A O 1
ATOM 906 N N . LEU A 1 119 ? -1.794 -15.140 -10.219 1.00 89.50 119 LEU A N 1
ATOM 907 C CA . LEU A 1 119 ? -2.702 -14.185 -9.600 1.00 89.50 119 LEU A CA 1
ATOM 908 C C . LEU A 1 119 ? -3.270 -14.794 -8.316 1.00 89.50 119 LEU A C 1
ATOM 910 O O . LEU A 1 119 ? -3.946 -15.818 -8.361 1.00 89.50 119 LEU A O 1
ATOM 914 N N . ASN A 1 120 ? -3.015 -14.126 -7.199 1.00 92.56 120 ASN A N 1
ATOM 915 C CA . ASN A 1 120 ? -3.504 -14.482 -5.877 1.00 92.56 120 ASN A CA 1
ATOM 916 C C . ASN A 1 120 ? -4.082 -13.221 -5.229 1.00 92.56 120 ASN A C 1
ATOM 918 O O . ASN A 1 120 ? -3.604 -12.114 -5.488 1.00 92.56 120 ASN A O 1
ATOM 922 N N . TYR A 1 121 ? -5.121 -13.359 -4.419 1.00 93.88 121 TYR A N 1
ATOM 923 C CA . TYR A 1 121 ? -5.729 -12.248 -3.703 1.00 93.88 121 TYR A CA 1
ATOM 924 C C . TYR A 1 121 ? -6.235 -12.722 -2.351 1.00 93.88 121 TYR A C 1
ATOM 926 O O . TYR A 1 121 ? -6.649 -13.855 -2.194 1.00 93.88 121 TYR A O 1
ATOM 934 N N . GLY A 1 122 ? -6.230 -11.850 -1.358 1.00 95.25 122 GLY A N 1
ATOM 935 C CA . GLY A 1 122 ? -6.672 -12.201 -0.020 1.00 95.25 122 GLY A CA 1
ATOM 936 C C . GLY A 1 122 ? -7.334 -11.022 0.653 1.00 95.25 122 GLY A C 1
ATOM 937 O O . GLY A 1 122 ? -6.977 -9.869 0.415 1.00 95.25 122 GLY A O 1
ATOM 938 N N . HIS A 1 123 ? -8.295 -11.322 1.516 1.00 95.69 123 HIS A N 1
ATOM 939 C CA . HIS A 1 123 ? -8.978 -10.334 2.327 1.00 95.69 123 HIS A CA 1
ATOM 940 C C . HIS A 1 123 ? -9.026 -10.784 3.780 1.00 95.69 123 HIS A C 1
ATOM 942 O O . HIS A 1 123 ? -9.247 -11.962 4.068 1.00 95.69 123 HIS A O 1
ATOM 948 N N . VAL A 1 124 ? -8.893 -9.823 4.689 1.00 97.25 124 VAL A N 1
ATOM 949 C CA . VAL A 1 124 ? -9.143 -10.020 6.116 1.00 97.25 124 VAL A CA 1
ATOM 950 C C . VAL A 1 124 ? -10.128 -8.960 6.573 1.00 97.25 124 VAL A C 1
ATOM 952 O O . VAL A 1 124 ? -9.865 -7.765 6.437 1.00 97.25 124 VAL A O 1
ATOM 955 N N . LEU A 1 125 ? -11.267 -9.397 7.099 1.00 97.62 125 LEU A N 1
ATOM 956 C CA . LEU A 1 125 ? -12.183 -8.538 7.836 1.00 97.62 125 LEU A CA 1
ATOM 957 C C . LEU A 1 125 ? -11.929 -8.743 9.329 1.00 97.62 125 LEU A C 1
ATOM 959 O O . LEU A 1 125 ? -12.202 -9.821 9.855 1.00 97.62 125 LEU A O 1
ATOM 963 N N . ASP A 1 126 ? -11.407 -7.716 9.982 1.00 97.62 126 ASP A N 1
ATOM 964 C CA . ASP A 1 126 ? -11.165 -7.657 11.418 1.00 97.62 126 ASP A CA 1
ATOM 965 C C . ASP A 1 126 ? -12.201 -6.735 12.080 1.00 97.62 126 ASP A C 1
ATOM 967 O O . ASP A 1 126 ? -12.431 -5.602 11.650 1.00 97.62 126 ASP A O 1
ATOM 971 N N . LEU A 1 127 ? -12.851 -7.246 13.120 1.00 97.19 127 LEU A N 1
ATOM 972 C CA . LEU A 1 127 ? -13.753 -6.502 13.984 1.00 97.19 127 LEU A CA 1
ATOM 973 C C . LEU A 1 127 ? -13.219 -6.563 15.414 1.00 97.19 127 LEU A C 1
ATOM 975 O O . LEU A 1 127 ? -13.235 -7.622 16.040 1.00 97.19 127 LEU A O 1
ATOM 979 N N . TYR A 1 128 ? -12.847 -5.403 15.941 1.00 97.19 128 TYR A N 1
ATOM 980 C CA . TYR A 1 128 ? -12.403 -5.209 17.315 1.00 97.19 128 TYR A CA 1
ATOM 981 C C . TYR A 1 128 ? -13.421 -4.376 18.100 1.00 97.19 128 TYR A C 1
ATOM 983 O O . TYR A 1 128 ? -14.053 -3.470 17.550 1.00 97.19 128 TYR A O 1
ATOM 991 N N . GLY A 1 129 ? -13.549 -4.625 19.402 1.00 95.88 129 GLY A N 1
ATOM 992 C CA . GLY A 1 129 ? -14.279 -3.725 20.289 1.00 95.88 129 GLY A CA 1
ATOM 993 C C . GLY A 1 129 ? -13.816 -3.764 21.740 1.00 95.88 129 GLY A C 1
ATOM 994 O O . GLY A 1 129 ? -13.482 -4.824 22.269 1.00 95.88 129 GLY A O 1
ATOM 995 N N . GLU A 1 130 ? -13.856 -2.601 22.393 1.00 94.81 130 GLU A N 1
ATOM 996 C CA . GLU A 1 130 ? -13.464 -2.404 23.792 1.00 94.81 130 GLU A CA 1
ATOM 997 C C . GLU A 1 130 ? -14.559 -1.688 24.596 1.00 94.81 130 GLU A C 1
ATOM 999 O O . GLU A 1 130 ? -14.724 -0.470 24.551 1.00 94.81 130 GLU A O 1
ATOM 1004 N N . ILE A 1 131 ? -15.319 -2.440 25.387 1.00 91.56 131 ILE A N 1
ATOM 1005 C CA . ILE A 1 131 ? -16.483 -1.926 26.111 1.00 91.56 131 ILE A CA 1
ATOM 1006 C C . ILE A 1 131 ? -16.106 -1.590 27.557 1.00 91.56 131 ILE A C 1
ATOM 1008 O O . ILE A 1 131 ? -15.454 -2.369 28.253 1.00 91.56 131 ILE A O 1
ATOM 1012 N N . GLY A 1 132 ? -16.566 -0.429 28.033 1.00 86.44 132 GLY A N 1
ATOM 1013 C CA . GLY A 1 132 ? -16.410 -0.017 29.432 1.00 86.44 132 GLY A CA 1
ATOM 1014 C C . GLY A 1 132 ? -14.974 0.341 29.826 1.00 86.44 132 GLY A C 1
ATOM 1015 O O . GLY A 1 132 ? -14.616 0.151 30.983 1.00 86.44 132 GLY A O 1
ATOM 1016 N N . GLY A 1 133 ? -14.158 0.821 28.878 1.00 83.19 133 GLY A N 1
ATOM 1017 C CA . GLY A 1 133 ? -12.745 1.150 29.109 1.00 83.19 133 GLY A CA 1
ATOM 1018 C C . GLY A 1 133 ? -11.878 -0.083 29.375 1.00 83.19 133 GLY A C 1
ATOM 1019 O O . GLY A 1 133 ? -11.037 -0.054 30.271 1.00 83.19 133 GLY A O 1
ATOM 1020 N N . GLY A 1 134 ? -12.160 -1.188 28.675 1.00 86.62 134 GLY A N 1
ATOM 1021 C CA . GLY A 1 134 ? -11.412 -2.443 28.793 1.00 86.62 134 GLY A CA 1
ATOM 1022 C C . GLY A 1 134 ? -12.041 -3.501 29.699 1.00 86.62 134 GLY A C 1
ATOM 1023 O O . GLY A 1 134 ? -11.453 -4.562 29.886 1.00 86.62 134 GLY A O 1
ATOM 1024 N N . ALA A 1 135 ? -13.237 -3.267 30.248 1.00 90.31 135 ALA A N 1
ATOM 1025 C CA . ALA A 1 135 ? -13.944 -4.273 31.050 1.00 90.31 135 ALA A CA 1
ATOM 1026 C C . ALA A 1 135 ? -14.318 -5.525 30.232 1.00 90.31 135 ALA A C 1
ATOM 1028 O O . ALA A 1 135 ? -14.388 -6.627 30.776 1.00 90.31 135 ALA A O 1
ATOM 1029 N N . PHE A 1 136 ? -14.555 -5.351 28.929 1.00 91.31 136 PHE A N 1
ATOM 1030 C CA . PHE A 1 136 ? -14.777 -6.432 27.977 1.00 91.31 136 PHE A CA 1
ATOM 1031 C C . PHE A 1 136 ? -14.133 -6.084 26.634 1.00 91.31 136 PHE A C 1
ATOM 1033 O O . PHE A 1 136 ? -14.398 -5.012 26.088 1.00 91.31 136 PHE A O 1
ATOM 1040 N N . THR A 1 137 ? -13.327 -6.996 26.094 1.00 95.00 137 THR A N 1
ATOM 1041 C CA . THR A 1 137 ? -12.734 -6.880 24.759 1.00 95.00 137 THR A CA 1
ATOM 1042 C C . THR A 1 137 ? -13.116 -8.075 23.900 1.00 95.00 137 THR A C 1
ATOM 1044 O O . THR A 1 137 ? -13.281 -9.192 24.398 1.00 95.00 137 THR A O 1
ATOM 1047 N N . PHE A 1 138 ? -13.267 -7.842 22.600 1.00 95.25 138 PHE A N 1
ATOM 1048 C CA . PHE A 1 138 ? -13.419 -8.905 21.616 1.00 95.25 138 PHE A CA 1
ATOM 1049 C C . PHE A 1 138 ? -12.696 -8.544 20.321 1.00 95.25 138 PHE A C 1
ATOM 1051 O O . PHE A 1 138 ? -12.572 -7.371 19.971 1.00 95.25 138 PHE A O 1
ATOM 1058 N N . GLU A 1 139 ? -12.248 -9.574 19.613 1.00 96.81 139 GLU A N 1
ATOM 1059 C CA . GLU A 1 139 ? -11.642 -9.471 18.292 1.00 96.81 139 GLU A CA 1
ATOM 1060 C C . GLU A 1 139 ? -12.118 -10.657 17.451 1.00 96.81 139 GLU A C 1
ATOM 1062 O O . GLU A 1 139 ? -12.233 -11.781 17.948 1.00 96.81 139 GLU A O 1
ATOM 1067 N N . SER A 1 140 ? -12.435 -10.402 16.187 1.00 96.56 140 SER A N 1
ATOM 1068 C CA . SER A 1 140 ? -12.866 -11.422 15.239 1.00 96.56 140 SER A CA 1
ATOM 1069 C C . SER A 1 140 ? -12.261 -11.139 13.875 1.00 96.56 140 SER A C 1
ATOM 1071 O O . SER A 1 140 ? -12.624 -10.157 13.235 1.00 96.56 140 SER A O 1
ATOM 1073 N N . GLN A 1 141 ? -11.416 -12.053 13.403 1.00 97.12 141 GLN A N 1
ATOM 1074 C CA . GLN A 1 141 ? -10.788 -11.982 12.087 1.00 97.12 141 GLN A CA 1
ATOM 1075 C C . GLN A 1 141 ? -11.378 -13.049 11.164 1.00 97.12 141 GLN A C 1
ATOM 1077 O O . GLN A 1 141 ? -11.385 -14.237 11.490 1.00 97.12 141 GLN A O 1
ATOM 1082 N N . THR A 1 142 ? -11.881 -12.626 10.006 1.00 96.31 142 THR A N 1
ATOM 1083 C CA . THR A 1 142 ? -12.412 -13.517 8.967 1.00 96.31 142 THR A CA 1
ATOM 1084 C C . THR A 1 142 ? -11.580 -13.385 7.701 1.00 96.31 142 THR A C 1
ATOM 1086 O O . THR A 1 142 ? -11.413 -12.281 7.184 1.00 96.31 142 THR A O 1
ATOM 1089 N N . PHE A 1 143 ? -11.082 -14.513 7.201 1.00 95.12 143 PHE A N 1
ATOM 1090 C CA . PHE A 1 143 ? -10.181 -14.591 6.054 1.00 95.12 143 PHE A CA 1
ATOM 1091 C C . PHE A 1 143 ? -10.935 -15.078 4.813 1.00 95.12 143 PHE A C 1
ATOM 1093 O O . PHE A 1 143 ? -11.725 -16.019 4.897 1.00 95.12 143 PHE A O 1
ATOM 1100 N N . PHE A 1 144 ? -10.663 -14.464 3.661 1.00 91.62 144 PHE A N 1
ATOM 1101 C CA . PHE A 1 144 ? -11.235 -14.843 2.367 1.00 91.62 144 PHE A CA 1
ATOM 1102 C C . PHE A 1 144 ? -10.158 -14.831 1.276 1.00 91.62 144 PHE A C 1
ATOM 1104 O O . PHE A 1 144 ? -9.282 -13.970 1.293 1.00 91.62 144 PHE A O 1
ATOM 1111 N N . GLY A 1 145 ? -10.263 -15.729 0.295 1.00 77.75 145 GLY A N 1
ATOM 1112 C CA . GLY A 1 145 ? -9.542 -15.634 -0.983 1.00 77.75 145 GLY A CA 1
ATOM 1113 C C . GLY A 1 145 ? -8.110 -16.169 -1.021 1.00 77.75 145 GLY A C 1
ATOM 1114 O O . GLY A 1 145 ? -7.612 -16.350 -2.120 1.00 77.75 145 GLY A O 1
ATOM 1115 N N . ALA A 1 146 ? -7.476 -16.465 0.119 1.00 62.56 146 ALA A N 1
ATOM 1116 C CA . ALA A 1 146 ? -6.121 -17.021 0.142 1.00 62.56 146 ALA A CA 1
ATOM 1117 C C . ALA A 1 146 ? -6.086 -18.456 -0.431 1.00 62.56 146 ALA A C 1
ATOM 1119 O O . ALA A 1 146 ? -6.196 -19.415 0.332 1.00 62.56 146 ALA A O 1
ATOM 1120 N N . ASP A 1 147 ? -5.942 -18.571 -1.753 1.00 56.75 147 ASP A N 1
ATOM 1121 C CA . ASP A 1 147 ? -5.719 -19.810 -2.517 1.00 56.75 147 ASP A CA 1
ATOM 1122 C C . ASP A 1 147 ? -4.378 -19.752 -3.255 1.00 56.75 147 ASP A C 1
ATOM 1124 O O . ASP A 1 147 ? -4.150 -18.764 -3.989 1.00 56.75 147 ASP A O 1
#

pLDDT: mean 84.27, std 16.91, range [31.11, 98.56]

Radius of gyration: 21.54 Å; chains: 1; bounding box: 63×44×52 Å